Protein AF-A0A4Q3YEF0-F1 (afdb_monomer)

Solvent-accessible surface area (backbone atoms only — not comparable to full-atom values): 4744 Å² total; per-residue (Å²): 127,91,50,82,86,39,41,37,78,41,95,67,53,62,60,54,53,8,61,77,68,76,49,50,50,68,56,44,51,51,51,57,48,48,35,42,75,71,56,23,33,46,81,54,98,53,32,36,39,47,70,30,65,66,60,40,28,62,75,68,70,57,55,59,63,82,74,69,48,72,49,76,68,53,53,63,60,73,75,110

Foldseek 3Di:
DPDPPFKDFQPDDLCVVCVVVVHDSVVSVVVQVVCVVVQQWHDDPRMIGGRDPVVVCVVVVNDCVVVPDDDPVNVVVVVD

Mean predicted aligned error: 5.72 Å

Nearest PDB structures (foldseek):
  5e44-assembly1_A-2  TM=9.062E-01  e=4.018E-03  Aliivibrio fischeri
  7t8o-assembly1_A  TM=8.866E-01  e=6.076E-03  Listeria monocytogenes EGD-e
  7pza-assembly1_A  TM=7.253E-01  e=3.050E-03  Sinorhizobium meliloti 1021
  2h6b-assembly1_A  TM=7.282E-01  e=3.750E-03  Desulfitobacterium hafniense
  4qvg-assembly1_A  TM=6.491E-01  e=5.907E-02  Streptosporangium sibiricum

Radius of gyration: 15.13 Å; Cα contacts (8 Å, |Δi|>4): 77; chains: 1; bounding box: 41×26×32 Å

Structure (mmCIF, N/CA/C/O backbone):
data_AF-A0A4Q3YEF0-F1
#
_entry.id   AF-A0A4Q3YEF0-F1
#
loop_
_atom_site.group_PDB
_atom_site.id
_atom_site.type_symbol
_atom_site.label_atom_id
_atom_site.label_alt_id
_atom_site.label_comp_id
_atom_site.label_asym_id
_atom_site.label_entity_id
_atom_site.label_seq_id
_atom_site.pdbx_PDB_ins_code
_atom_site.Cartn_x
_atom_site.Cartn_y
_atom_site.Cartn_z
_atom_site.occupancy
_atom_site.B_iso_or_equiv
_atom_site.auth_seq_id
_atom_site.auth_comp_id
_atom_site.auth_asym_id
_atom_site.auth_atom_id
_atom_site.pdbx_PDB_model_num
ATOM 1 N N . GLY A 1 1 ? 9.401 -15.789 0.692 1.00 55.53 1 GLY A N 1
ATOM 2 C CA . GLY A 1 1 ? 8.025 -15.360 1.021 1.00 55.53 1 GLY A CA 1
ATOM 3 C C . GLY A 1 1 ? 7.036 -16.225 0.266 1.00 55.53 1 GLY A C 1
ATOM 4 O O . GLY A 1 1 ? 7.406 -16.743 -0.775 1.00 55.53 1 GLY A O 1
ATOM 5 N N . LEU A 1 2 ? 5.814 -16.396 0.774 1.00 68.44 2 LEU A N 1
ATOM 6 C CA . LEU A 1 2 ? 4.772 -17.266 0.190 1.00 68.44 2 LEU A CA 1
ATOM 7 C C . LEU A 1 2 ? 3.967 -16.591 -0.943 1.00 68.44 2 LEU A C 1
ATOM 9 O O . LEU A 1 2 ? 2.804 -16.916 -1.152 1.00 68.44 2 LEU A O 1
ATOM 13 N N . SER A 1 3 ? 4.557 -15.611 -1.631 1.00 76.19 3 SER A N 1
ATOM 14 C CA . SER A 1 3 ? 3.895 -14.907 -2.733 1.00 76.19 3 SER A CA 1
ATOM 15 C C . SER A 1 3 ? 4.134 -15.647 -4.044 1.00 76.19 3 SER A C 1
ATOM 17 O O . SER A 1 3 ? 5.267 -16.031 -4.330 1.00 76.19 3 SER A O 1
ATOM 19 N N . ASP A 1 4 ? 3.088 -15.796 -4.853 1.00 80.81 4 ASP A N 1
ATOM 20 C CA . ASP A 1 4 ? 3.174 -16.305 -6.231 1.00 80.81 4 ASP A CA 1
ATOM 21 C C . ASP A 1 4 ? 3.471 -15.187 -7.255 1.00 80.81 4 ASP A C 1
ATOM 23 O O . ASP A 1 4 ? 3.351 -15.381 -8.464 1.00 80.81 4 ASP A O 1
ATOM 27 N N . GLY A 1 5 ? 3.838 -13.995 -6.770 1.00 81.50 5 GLY A N 1
ATOM 28 C CA . GLY A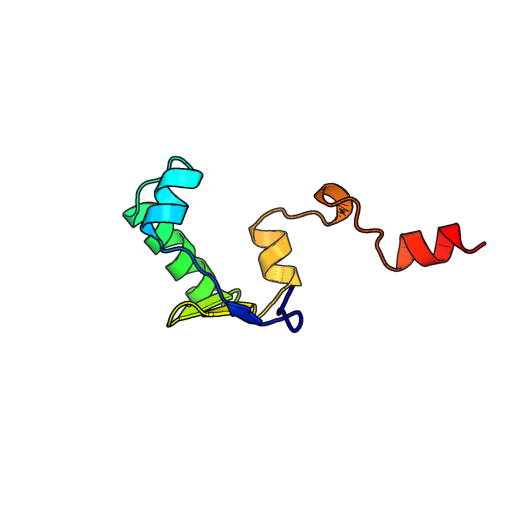 1 5 ? 4.070 -12.802 -7.582 1.00 81.50 5 GLY A CA 1
ATOM 29 C C . GLY A 1 5 ? 2.805 -11.994 -7.878 1.00 81.50 5 GLY A C 1
ATOM 30 O O . GLY A 1 5 ? 2.914 -10.880 -8.384 1.00 81.50 5 GLY A O 1
ATOM 31 N N . ARG A 1 6 ? 1.614 -12.501 -7.534 1.00 89.31 6 ARG A N 1
ATOM 32 C CA . ARG A 1 6 ? 0.342 -11.773 -7.678 1.00 89.31 6 ARG A CA 1
ATOM 33 C C . ARG A 1 6 ? -0.474 -11.725 -6.403 1.00 89.31 6 ARG A C 1
ATOM 35 O O . ARG A 1 6 ? -1.209 -10.767 -6.197 1.00 89.31 6 ARG A O 1
ATOM 42 N N . ARG A 1 7 ? -0.368 -12.726 -5.542 1.00 93.12 7 ARG A N 1
ATOM 43 C CA . ARG A 1 7 ? -1.140 -12.824 -4.312 1.00 93.12 7 ARG A CA 1
ATOM 44 C C . ARG A 1 7 ? -0.238 -13.100 -3.133 1.00 93.12 7 ARG A C 1
ATOM 46 O O . ARG A 1 7 ? 0.713 -13.872 -3.222 1.00 93.12 7 ARG A O 1
ATOM 53 N N . PHE A 1 8 ? -0.562 -12.483 -2.008 1.00 93.38 8 PHE A N 1
ATOM 54 C CA . PHE A 1 8 ? 0.124 -12.744 -0.752 1.00 93.38 8 PHE A CA 1
ATOM 55 C C . PHE A 1 8 ? -0.801 -12.512 0.438 1.00 93.38 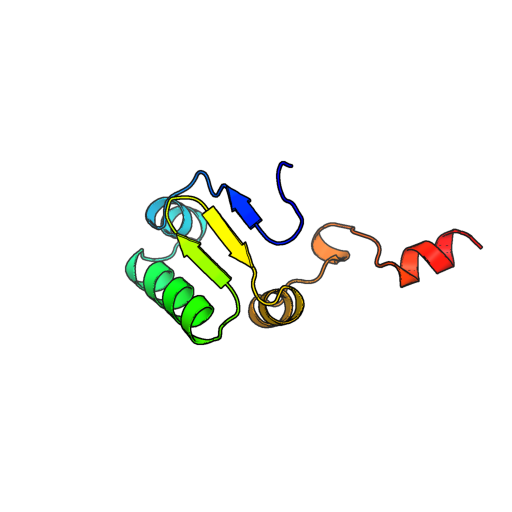8 PHE A C 1
ATOM 57 O O . PHE A 1 8 ? -1.728 -11.703 0.381 1.00 93.38 8 PHE A O 1
ATOM 64 N N . ALA A 1 9 ? -0.546 -13.229 1.530 1.00 92.44 9 ALA A N 1
ATOM 65 C CA . ALA A 1 9 ? -1.227 -12.984 2.792 1.00 92.44 9 ALA A CA 1
ATOM 66 C C . ALA A 1 9 ? -0.695 -11.691 3.428 1.00 92.44 9 ALA A C 1
ATOM 68 O O . ALA A 1 9 ? 0.512 -11.537 3.616 1.00 92.44 9 ALA A O 1
ATOM 69 N N . LEU A 1 10 ? -1.598 -10.780 3.781 1.00 91.00 10 LEU A N 1
ATOM 70 C CA . LEU A 1 10 ? -1.304 -9.562 4.524 1.00 91.00 10 LEU A CA 1
ATOM 71 C C . LEU A 1 10 ? -1.735 -9.767 5.977 1.00 91.00 10 LEU A C 1
ATOM 73 O O . LEU A 1 10 ? -2.918 -9.711 6.305 1.00 91.00 10 LEU A O 1
ATOM 77 N N . GLY A 1 11 ? -0.754 -10.026 6.841 1.00 90.44 11 GLY A N 1
ATOM 78 C CA . GLY A 1 11 ? -0.951 -10.300 8.270 1.00 90.44 11 GLY A CA 1
ATOM 79 C C . GLY A 1 11 ? -1.205 -9.065 9.138 1.00 90.44 11 GLY A C 1
ATOM 80 O O 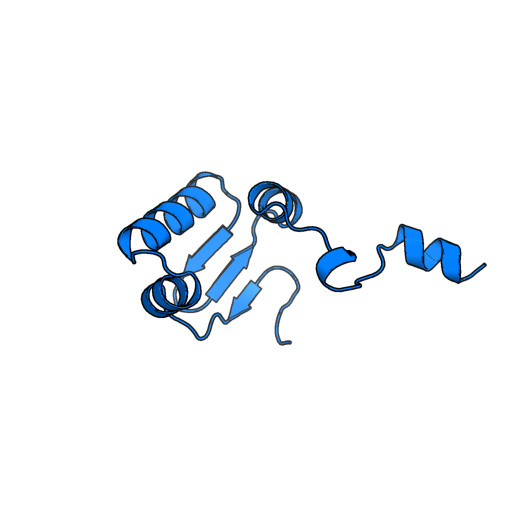. GLY A 1 11 ? -1.076 -9.162 10.351 1.00 90.44 11 GLY A O 1
ATOM 81 N N . ILE A 1 12 ? -1.522 -7.919 8.530 1.00 91.12 12 ILE A N 1
ATOM 82 C CA . ILE A 1 12 ? -1.788 -6.653 9.220 1.00 91.12 12 ILE A CA 1
ATOM 83 C C . ILE A 1 12 ? -3.103 -6.042 8.730 1.00 91.12 12 ILE A C 1
ATOM 85 O O . ILE A 1 12 ? -3.531 -6.252 7.592 1.00 91.12 12 ILE A O 1
ATOM 89 N N . THR A 1 13 ? -3.756 -5.290 9.604 1.00 91.94 13 THR A N 1
ATOM 90 C CA . THR A 1 13 ? -5.032 -4.619 9.357 1.00 91.94 13 THR A CA 1
ATOM 91 C C . THR A 1 13 ? -4.840 -3.237 8.727 1.00 91.94 13 THR A C 1
ATOM 93 O O . THR A 1 13 ? -3.737 -2.701 8.647 1.00 91.94 13 THR A O 1
ATOM 96 N N . GLN A 1 14 ? -5.940 -2.605 8.302 1.00 91.62 14 GLN A N 1
ATOM 97 C CA . GLN A 1 14 ? -5.902 -1.212 7.832 1.00 91.62 14 GLN A CA 1
ATOM 98 C C . GLN A 1 14 ? -5.508 -0.228 8.943 1.00 91.62 14 GLN A C 1
ATOM 100 O O . GLN A 1 14 ? -4.945 0.820 8.640 1.00 91.62 14 GLN A O 1
ATOM 105 N N . ALA A 1 15 ? -5.817 -0.551 10.205 1.00 94.19 15 ALA A N 1
ATOM 106 C CA . ALA A 1 15 ? -5.430 0.265 11.352 1.00 94.19 15 ALA A CA 1
ATOM 107 C C . ALA A 1 15 ? -3.913 0.204 11.573 1.00 94.19 15 ALA A C 1
ATOM 109 O O . ALA A 1 15 ? -3.291 1.247 11.734 1.00 94.19 15 ALA A O 1
ATOM 110 N N . ASP A 1 16 ? -3.318 -0.983 11.448 1.00 95.19 16 ASP A N 1
ATOM 111 C CA . ASP A 1 16 ? -1.864 -1.149 11.538 1.00 95.19 16 ASP A CA 1
ATOM 112 C C . ASP A 1 16 ? -1.152 -0.385 10.410 1.00 95.19 16 ASP A C 1
ATOM 114 O O . ASP A 1 16 ? -0.177 0.319 10.647 1.00 95.19 16 ASP A O 1
ATOM 118 N N . VAL A 1 17 ? -1.671 -0.450 9.174 1.00 93.94 17 VAL A N 1
ATOM 119 C CA . VAL A 1 17 ? -1.139 0.343 8.046 1.00 93.94 17 VAL A CA 1
ATOM 120 C C . VAL A 1 17 ? -1.232 1.845 8.330 1.00 93.94 17 VAL A C 1
ATOM 122 O O . VAL A 1 17 ? -0.301 2.587 8.027 1.00 93.94 17 VAL A O 1
ATOM 125 N N . ALA A 1 18 ? -2.343 2.305 8.909 1.00 96.56 18 ALA A N 1
ATOM 126 C CA . ALA A 1 18 ? -2.521 3.705 9.276 1.00 96.56 18 ALA A CA 1
ATOM 127 C C . ALA A 1 18 ? -1.480 4.145 10.316 1.00 96.56 18 ALA A C 1
ATOM 129 O O . ALA A 1 18 ? -0.826 5.166 10.122 1.00 96.56 18 ALA A O 1
ATOM 130 N N . GLU A 1 19 ? -1.270 3.343 11.359 1.00 97.50 19 GLU A N 1
ATOM 131 C CA . GLU A 1 19 ? -0.281 3.606 12.404 1.00 97.50 19 GLU A CA 1
ATOM 132 C C . GLU A 1 19 ? 1.151 3.643 11.852 1.00 97.50 19 GLU A C 1
ATOM 134 O O . GLU A 1 19 ? 1.856 4.633 12.048 1.00 97.50 19 GLU A O 1
ATOM 139 N N . ILE A 1 20 ? 1.554 2.624 11.083 1.00 96.44 20 ILE A N 1
ATOM 140 C CA . ILE A 1 20 ? 2.900 2.522 10.490 1.00 96.44 20 ILE A CA 1
ATOM 141 C C . ILE A 1 20 ? 3.194 3.712 9.567 1.00 96.44 20 ILE A C 1
ATOM 143 O O . ILE A 1 20 ? 4.313 4.223 9.543 1.00 96.44 20 ILE A O 1
ATOM 147 N N . CYS A 1 21 ? 2.199 4.161 8.800 1.00 94.56 21 CYS A N 1
ATOM 148 C CA . CYS A 1 21 ? 2.361 5.260 7.851 1.00 94.56 21 CYS A CA 1
ATOM 149 C C . CYS A 1 21 ? 2.094 6.651 8.452 1.00 94.56 21 CYS A C 1
ATOM 151 O O . CYS A 1 21 ? 2.210 7.639 7.728 1.00 94.56 21 CYS A O 1
ATOM 153 N N . GLY A 1 22 ? 1.704 6.760 9.728 1.00 96.56 22 GLY A N 1
ATOM 154 C CA . GLY A 1 22 ? 1.294 8.036 10.329 1.00 96.56 22 GLY A CA 1
ATOM 155 C C . GLY A 1 22 ? 0.051 8.653 9.666 1.00 96.56 22 GLY A C 1
ATOM 156 O O . GLY A 1 22 ? -0.090 9.874 9.600 1.00 96.56 22 GLY A O 1
ATOM 157 N N . LEU A 1 23 ? -0.838 7.812 9.132 1.00 96.81 23 LEU A N 1
ATOM 158 C CA . LEU A 1 23 ? -2.067 8.191 8.437 1.00 96.81 23 LEU A CA 1
ATOM 159 C C . LEU A 1 23 ? -3.294 7.896 9.303 1.00 96.81 23 LEU A C 1
ATOM 161 O O . LEU A 1 23 ? -3.242 7.167 10.286 1.00 96.81 23 LEU A O 1
ATOM 165 N N . THR A 1 24 ? -4.449 8.431 8.914 1.00 97.31 24 THR A N 1
ATOM 166 C CA . THR A 1 24 ? -5.722 8.030 9.528 1.00 97.31 24 THR A CA 1
ATOM 167 C C . THR A 1 24 ? -6.281 6.784 8.843 1.00 97.31 24 THR A C 1
ATOM 169 O O . THR A 1 24 ? -6.135 6.612 7.630 1.00 97.31 24 THR A O 1
ATOM 172 N N . THR A 1 25 ? -7.022 5.951 9.579 1.00 96.19 25 THR A N 1
ATOM 173 C CA . THR A 1 25 ? -7.694 4.762 9.018 1.00 96.19 25 THR A CA 1
ATOM 174 C C . THR A 1 25 ? -8.641 5.116 7.866 1.00 96.19 25 THR A C 1
ATOM 176 O O . THR A 1 25 ? -8.740 4.375 6.891 1.00 96.19 25 THR A O 1
ATOM 179 N N . VAL A 1 26 ? -9.299 6.283 7.919 1.00 96.75 26 VAL A N 1
ATOM 180 C CA . VAL A 1 26 ? -10.163 6.776 6.829 1.00 96.75 26 VAL A CA 1
ATOM 181 C C . VAL A 1 26 ? -9.351 7.101 5.571 1.00 96.75 26 VAL A C 1
ATOM 183 O O . VAL A 1 26 ? -9.814 6.835 4.459 1.00 96.75 26 VAL A O 1
ATOM 186 N N . HIS A 1 27 ? -8.140 7.648 5.720 1.00 96.31 27 HIS A N 1
ATOM 187 C CA . HIS A 1 27 ? -7.251 7.893 4.586 1.00 96.31 27 HIS A CA 1
ATOM 188 C C . HIS A 1 27 ? -6.783 6.575 3.959 1.00 96.31 27 HIS A C 1
ATOM 190 O O . HIS A 1 27 ? -6.893 6.408 2.746 1.00 96.31 27 HIS A O 1
ATOM 196 N N . VAL A 1 28 ? -6.361 5.606 4.777 1.00 96.06 28 VAL A N 1
ATOM 197 C CA . VAL A 1 28 ? -5.980 4.265 4.301 1.00 96.06 28 VAL A CA 1
ATOM 198 C C . VAL A 1 28 ? -7.135 3.594 3.559 1.00 96.06 28 VAL A C 1
ATOM 200 O O . VAL A 1 28 ? -6.950 3.098 2.449 1.00 96.06 28 VAL A O 1
ATOM 203 N N . ASN A 1 29 ? -8.349 3.647 4.112 1.00 95.38 29 ASN A N 1
ATOM 204 C CA . ASN A 1 29 ? -9.529 3.079 3.467 1.00 95.38 29 ASN A CA 1
ATOM 205 C C . ASN A 1 29 ? -9.804 3.716 2.095 1.00 95.38 29 ASN A C 1
ATOM 207 O O . ASN A 1 29 ? -10.088 3.007 1.128 1.00 95.38 29 ASN A O 1
ATOM 211 N N . ARG A 1 30 ? -9.659 5.045 1.991 1.00 96.81 30 ARG A N 1
ATOM 212 C CA . ARG A 1 30 ? -9.806 5.779 0.727 1.00 96.81 30 ARG A CA 1
ATOM 213 C C . ARG A 1 30 ? -8.776 5.332 -0.308 1.00 96.81 30 ARG A C 1
ATOM 215 O O . ARG A 1 30 ? -9.154 5.072 -1.445 1.00 96.81 30 ARG A O 1
ATOM 222 N N . VAL A 1 31 ? -7.509 5.201 0.081 1.00 95.94 31 VAL A N 1
ATOM 223 C CA . VAL A 1 31 ? -6.442 4.740 -0.821 1.00 95.94 31 VAL A CA 1
ATOM 224 C C . VAL A 1 31 ? -6.700 3.303 -1.276 1.00 95.94 31 VAL A C 1
ATOM 226 O O . VAL A 1 31 ? -6.692 3.034 -2.473 1.00 95.94 31 VAL A O 1
ATOM 229 N N . MET A 1 32 ? -7.024 2.384 -0.361 1.00 94.81 32 MET A N 1
ATOM 230 C CA . MET A 1 32 ? -7.347 0.992 -0.712 1.00 94.81 32 MET A CA 1
ATOM 231 C C . MET A 1 32 ? -8.592 0.872 -1.598 1.00 94.81 32 MET A C 1
ATOM 233 O O . MET A 1 32 ? -8.688 -0.035 -2.427 1.00 94.81 32 MET A O 1
ATOM 237 N N . ARG A 1 33 ? -9.569 1.768 -1.430 1.00 96.06 33 ARG A N 1
ATOM 238 C CA . ARG A 1 33 ? -10.720 1.873 -2.328 1.00 96.06 33 ARG A CA 1
ATOM 239 C C . ARG A 1 33 ? -10.294 2.329 -3.720 1.00 96.06 33 ARG A C 1
ATOM 241 O O . ARG A 1 33 ? -10.680 1.665 -4.675 1.00 96.06 33 ARG A O 1
ATOM 248 N N . GLN A 1 34 ? -9.480 3.377 -3.820 1.00 97.19 34 GLN A N 1
ATOM 249 C CA . GLN A 1 34 ? -8.998 3.885 -5.103 1.00 97.19 34 GLN A CA 1
ATOM 250 C C . GLN A 1 34 ? -8.194 2.823 -5.860 1.00 97.19 34 GLN A C 1
ATOM 252 O O . GLN A 1 34 ? -8.470 2.572 -7.022 1.00 97.19 34 GLN A O 1
ATOM 257 N N . LEU A 1 35 ? -7.281 2.113 -5.187 1.00 96.75 35 LEU A N 1
ATOM 258 C CA . LEU A 1 35 ? -6.502 1.031 -5.807 1.00 96.75 35 LEU A CA 1
ATOM 259 C C . LEU A 1 35 ? -7.380 -0.087 -6.389 1.00 96.75 35 LEU A C 1
ATOM 261 O O . LEU A 1 35 ? -7.021 -0.692 -7.397 1.00 96.75 35 LEU A O 1
ATOM 265 N N . ARG A 1 36 ? -8.528 -0.361 -5.761 1.00 96.44 36 ARG A N 1
ATOM 266 C CA . ARG A 1 36 ? -9.504 -1.332 -6.262 1.00 96.44 36 ARG A CA 1
ATOM 267 C C . ARG A 1 36 ? -10.309 -0.779 -7.437 1.00 96.44 36 ARG A C 1
ATOM 269 O O . ARG A 1 36 ? -10.561 -1.521 -8.377 1.00 96.44 36 ARG A O 1
ATOM 276 N N . GLU A 1 37 ? -10.741 0.477 -7.363 1.00 97.62 37 GLU A N 1
ATOM 277 C CA . GLU A 1 37 ? -11.492 1.152 -8.434 1.00 97.62 37 GLU A CA 1
ATOM 278 C C . GLU A 1 37 ? -10.636 1.338 -9.695 1.00 97.62 37 GLU A C 1
ATOM 280 O O . GLU A 1 37 ? -11.135 1.138 -10.798 1.00 97.62 37 GLU A O 1
ATOM 285 N N . ASP A 1 38 ? -9.339 1.594 -9.524 1.00 97.62 38 ASP A N 1
ATOM 286 C CA . ASP A 1 38 ? -8.349 1.692 -10.602 1.00 97.62 38 ASP A CA 1
ATOM 287 C C . ASP A 1 38 ? -7.953 0.314 -11.172 1.00 97.62 38 ASP A C 1
ATOM 289 O O . ASP A 1 38 ? -7.165 0.230 -12.109 1.00 97.62 38 ASP A O 1
ATOM 293 N N . GLY A 1 39 ? -8.462 -0.786 -10.599 1.00 97.19 39 GLY A N 1
ATOM 294 C CA . GLY A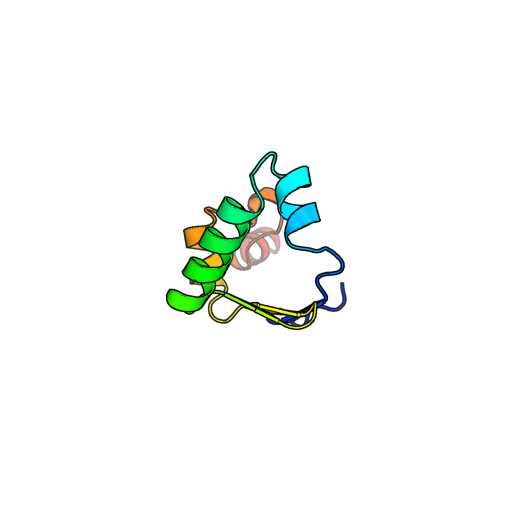 1 39 ? -8.141 -2.144 -11.041 1.00 97.19 39 GLY A CA 1
ATOM 295 C C . GLY A 1 39 ? -6.693 -2.565 -10.775 1.00 97.19 39 GLY A C 1
ATOM 296 O O . GLY A 1 39 ? -6.207 -3.479 -11.429 1.00 97.19 39 GLY A O 1
ATOM 297 N N . LEU A 1 40 ? -6.004 -1.928 -9.822 1.00 97.75 40 LEU A N 1
ATOM 298 C CA . LEU A 1 40 ? -4.589 -2.183 -9.527 1.00 97.75 40 LEU A CA 1
ATOM 299 C C . LEU A 1 40 ? -4.404 -3.282 -8.479 1.00 97.75 40 LEU A C 1
ATOM 301 O O . LEU A 1 40 ? -3.549 -4.159 -8.621 1.00 97.75 40 LEU A O 1
ATOM 305 N N . CYS A 1 41 ? -5.186 -3.223 -7.399 1.00 96.31 41 CYS A N 1
ATOM 306 C CA . CYS A 1 41 ? -4.996 -4.092 -6.243 1.00 96.31 41 CYS A CA 1
ATOM 307 C C . CYS A 1 41 ? -6.288 -4.285 -5.441 1.00 96.31 41 CYS A C 1
ATOM 309 O O . CYS A 1 41 ? -7.074 -3.354 -5.252 1.00 96.31 41 CYS A O 1
ATOM 311 N N . VAL A 1 42 ? -6.494 -5.497 -4.926 1.00 95.25 42 VAL A N 1
ATOM 312 C CA . VAL A 1 42 ? -7.651 -5.871 -4.112 1.00 95.25 42 VAL A CA 1
ATOM 313 C C . VAL A 1 42 ? -7.190 -6.411 -2.763 1.00 95.25 42 VAL A C 1
ATOM 315 O O . VAL A 1 42 ? -6.348 -7.299 -2.686 1.00 95.25 42 VAL A O 1
ATOM 318 N N . PHE A 1 43 ? -7.809 -5.910 -1.695 1.00 92.75 43 PHE A N 1
ATOM 319 C CA . PHE A 1 43 ? -7.617 -6.378 -0.324 1.00 92.75 43 PHE A CA 1
ATOM 320 C C . PHE A 1 43 ? -8.890 -7.103 0.127 1.00 92.75 43 PHE A C 1
ATOM 322 O O . PHE A 1 43 ? -9.955 -6.480 0.191 1.00 92.75 43 PHE A O 1
ATOM 329 N N . ARG A 1 44 ? -8.812 -8.404 0.432 1.00 88.38 44 ARG A N 1
ATOM 330 C CA . ARG A 1 44 ? -9.936 -9.185 0.984 1.00 88.38 44 ARG A CA 1
ATOM 331 C C . ARG A 1 44 ? -9.450 -10.279 1.923 1.00 88.38 44 ARG A C 1
ATOM 333 O O . ARG A 1 44 ? -8.546 -11.016 1.568 1.00 88.38 44 ARG A O 1
ATOM 340 N N . SER A 1 45 ? -10.100 -10.430 3.078 1.00 85.12 45 SER A N 1
ATOM 341 C CA . SER A 1 45 ? -9.879 -11.559 4.003 1.00 85.12 45 SER A CA 1
ATOM 342 C C . SER A 1 45 ? -8.398 -11.831 4.316 1.00 85.12 45 SER A C 1
ATOM 344 O O . SER A 1 45 ? -7.948 -12.970 4.237 1.00 85.12 45 SER A O 1
ATOM 346 N N . SER A 1 46 ? -7.626 -10.778 4.611 1.00 87.38 46 SER A N 1
ATOM 347 C CA . SER A 1 46 ? -6.172 -10.856 4.850 1.00 87.38 46 SER A CA 1
ATOM 348 C C . SER A 1 46 ? -5.345 -11.374 3.663 1.00 87.38 46 SER A C 1
ATOM 350 O O . SER A 1 46 ? -4.196 -11.770 3.832 1.00 87.38 46 SER A O 1
ATOM 352 N N . LEU A 1 47 ? -5.899 -11.346 2.452 1.00 91.56 47 LEU A N 1
ATOM 353 C CA . LEU A 1 47 ? -5.212 -11.612 1.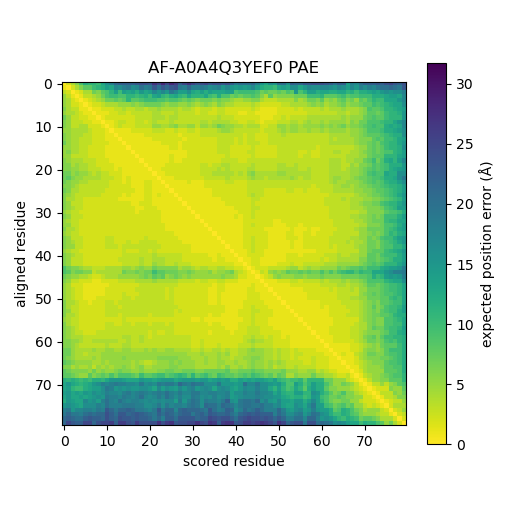195 1.00 91.56 47 LEU A CA 1
ATOM 354 C C . LEU A 1 47 ? -5.160 -10.331 0.360 1.00 91.56 47 LEU A C 1
ATOM 356 O O . LEU A 1 47 ? -6.154 -9.609 0.221 1.00 91.56 47 LEU A O 1
ATOM 360 N N . VAL A 1 48 ? -3.994 -10.075 -0.214 1.00 94.44 48 VAL A N 1
ATOM 361 C CA . VAL A 1 48 ? -3.785 -9.050 -1.230 1.00 94.44 48 VAL A CA 1
ATOM 362 C C . VAL A 1 48 ? -3.655 -9.733 -2.575 1.00 94.44 48 VAL A C 1
ATOM 364 O O . VAL A 1 48 ? -2.906 -10.697 -2.709 1.00 94.44 48 VAL A O 1
ATOM 367 N N . GLU A 1 49 ? -4.375 -9.219 -3.562 1.00 95.75 49 GLU A N 1
ATOM 368 C CA . GLU A 1 49 ? -4.261 -9.603 -4.961 1.00 95.75 49 GLU A CA 1
ATOM 369 C C . GLU A 1 49 ? -3.873 -8.380 -5.794 1.00 95.75 49 GLU A C 1
ATOM 371 O O . GLU A 1 49 ? -4.618 -7.405 -5.879 1.00 95.75 49 GLU A O 1
ATOM 376 N N . ILE A 1 50 ? -2.697 -8.450 -6.408 1.00 96.12 50 ILE A N 1
ATOM 377 C CA . ILE A 1 50 ? -2.161 -7.466 -7.340 1.00 96.12 50 ILE A CA 1
ATOM 378 C C . ILE A 1 50 ? -2.641 -7.851 -8.739 1.00 96.12 50 ILE A C 1
ATOM 380 O O . ILE A 1 50 ? -2.245 -8.882 -9.288 1.00 96.12 50 ILE A O 1
ATOM 384 N N . LEU A 1 51 ? -3.512 -7.018 -9.298 1.00 96.69 51 LEU A N 1
ATOM 385 C CA . LEU A 1 51 ? -4.116 -7.227 -10.611 1.00 96.69 51 LEU A CA 1
ATOM 386 C C . LEU A 1 51 ? -3.201 -6.710 -11.727 1.00 96.69 51 LEU A C 1
ATOM 388 O O . LEU A 1 51 ? -3.024 -7.388 -12.737 1.00 96.69 51 LEU A O 1
ATOM 392 N N . ASP A 1 52 ? -2.576 -5.552 -11.500 1.00 95.81 52 ASP A N 1
ATOM 393 C CA . ASP A 1 52 ? -1.595 -4.937 -12.394 1.00 95.81 52 ASP A CA 1
ATOM 394 C C . ASP A 1 52 ? -0.336 -4.530 -11.604 1.00 95.81 52 ASP A C 1
ATOM 396 O O . ASP A 1 52 ? -0.299 -3.452 -11.003 1.00 95.81 52 ASP A O 1
ATOM 400 N N . PRO A 1 53 ? 0.709 -5.382 -11.573 1.00 92.75 53 PRO A N 1
ATOM 401 C CA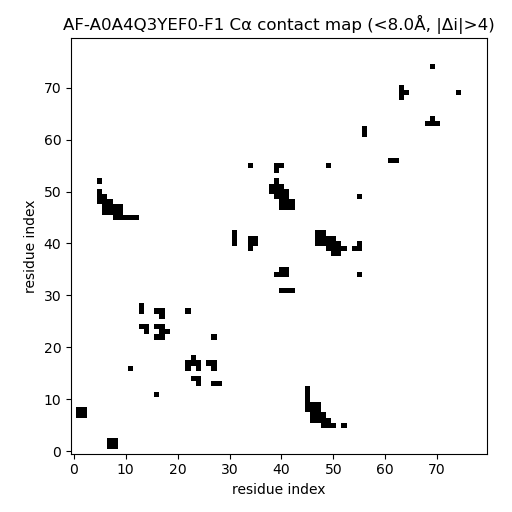 . PRO A 1 53 ? 1.950 -5.080 -10.862 1.00 92.75 53 PRO A CA 1
ATOM 402 C C . PRO A 1 53 ? 2.680 -3.842 -11.391 1.00 92.75 53 PRO A C 1
ATOM 404 O O . PRO A 1 53 ? 3.250 -3.092 -10.600 1.00 92.75 53 PRO A O 1
ATOM 407 N N . ALA A 1 54 ? 2.660 -3.615 -12.708 1.00 92.75 54 ALA A N 1
ATOM 408 C CA . ALA A 1 54 ? 3.352 -2.486 -13.320 1.00 92.75 54 ALA A CA 1
ATOM 409 C C . ALA A 1 54 ? 2.618 -1.174 -13.016 1.00 92.75 54 ALA A C 1
ATOM 411 O O . ALA A 1 54 ? 3.238 -0.207 -12.572 1.00 92.75 54 ALA A O 1
ATOM 412 N N . GLY A 1 55 ? 1.292 -1.162 -13.173 1.00 96.06 55 GLY A N 1
ATOM 413 C CA . GLY A 1 55 ? 0.454 -0.022 -12.810 1.00 96.06 55 GLY A CA 1
ATOM 414 C C . GLY A 1 55 ? 0.511 0.294 -11.315 1.00 96.06 55 GLY A C 1
ATOM 415 O O . GLY A 1 55 ? 0.629 1.460 -10.935 1.00 96.06 55 GLY A O 1
ATOM 416 N N . LEU A 1 56 ? 0.502 -0.729 -10.451 1.00 95.81 56 LEU A N 1
ATOM 417 C CA . LEU A 1 56 ? 0.619 -0.543 -9.003 1.00 95.81 56 LE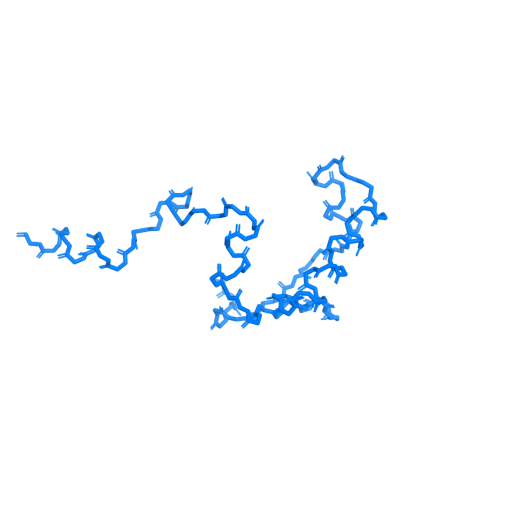U A CA 1
ATOM 418 C C . LEU A 1 56 ? 1.981 0.048 -8.616 1.00 95.81 56 LEU A C 1
ATOM 420 O O . LEU A 1 56 ? 2.026 0.975 -7.804 1.00 95.81 56 LEU A O 1
ATOM 424 N N . ALA A 1 57 ? 3.071 -0.440 -9.218 1.00 94.31 57 ALA A N 1
ATOM 425 C CA . ALA A 1 57 ? 4.407 0.109 -9.004 1.00 94.31 57 ALA A CA 1
ATOM 426 C C . ALA A 1 57 ? 4.484 1.576 -9.448 1.00 94.31 57 ALA A C 1
ATOM 428 O O . ALA A 1 57 ? 4.908 2.425 -8.668 1.00 94.31 57 ALA A O 1
ATOM 429 N N . ALA A 1 58 ? 3.979 1.905 -10.641 1.0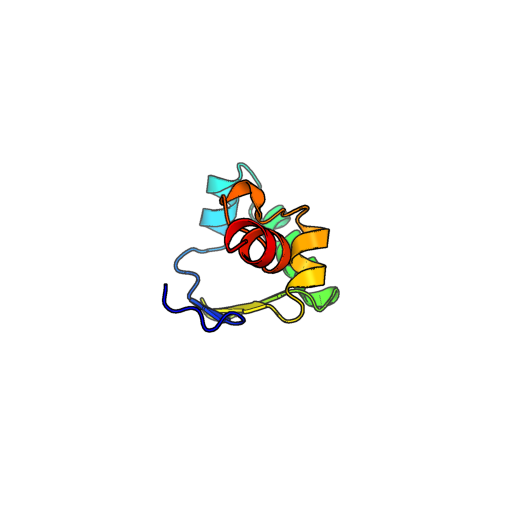0 95.62 58 ALA A N 1
ATOM 430 C CA . ALA A 1 58 ? 3.937 3.282 -11.128 1.00 95.62 58 ALA A CA 1
ATOM 431 C C . ALA A 1 58 ? 3.100 4.197 -10.215 1.00 95.62 58 ALA A C 1
ATOM 433 O O . ALA A 1 58 ? 3.522 5.305 -9.879 1.00 95.62 58 ALA A O 1
ATOM 434 N N . ARG A 1 59 ? 1.935 3.726 -9.747 1.00 96.12 59 ARG A N 1
ATOM 435 C CA . ARG A 1 59 ? 1.051 4.484 -8.846 1.00 96.12 59 ARG A CA 1
ATOM 436 C C . ARG A 1 59 ? 1.698 4.769 -7.493 1.00 96.12 59 ARG A C 1
ATOM 438 O O . ARG A 1 59 ? 1.487 5.853 -6.946 1.00 96.12 59 ARG A O 1
ATOM 445 N N . GLY A 1 60 ? 2.436 3.793 -6.969 1.00 93.88 60 GLY A N 1
ATOM 446 C CA . GLY A 1 60 ? 3.192 3.884 -5.722 1.00 93.88 60 GLY A CA 1
ATOM 447 C C . GLY A 1 60 ? 4.584 4.496 -5.874 1.00 93.88 60 GLY A C 1
ATOM 448 O O . GLY A 1 60 ? 5.287 4.588 -4.875 1.00 93.88 60 GLY A O 1
ATOM 449 N N . GLN A 1 61 ? 4.979 4.893 -7.092 1.00 94.88 61 GLN A N 1
ATOM 450 C CA . GLN A 1 61 ? 6.330 5.371 -7.416 1.00 94.88 61 GLN A CA 1
ATOM 451 C C . GLN A 1 61 ? 7.422 4.394 -6.948 1.00 94.88 61 GLN A C 1
ATOM 453 O O . GLN A 1 61 ? 8.497 4.795 -6.509 1.00 94.88 61 GLN A O 1
ATOM 458 N N . PHE A 1 62 ? 7.119 3.097 -6.999 1.00 93.31 62 PHE A N 1
ATOM 459 C CA . PHE A 1 62 ? 8.035 2.050 -6.585 1.00 93.31 62 PHE A CA 1
ATOM 460 C C . PHE A 1 62 ? 9.057 1.777 -7.688 1.00 93.31 62 PHE A C 1
ATOM 462 O O . PHE A 1 62 ? 8.687 1.428 -8.811 1.00 93.31 62 PHE A O 1
ATOM 469 N N . ASP A 1 63 ? 10.333 1.870 -7.327 1.00 90.44 63 ASP A N 1
ATOM 470 C CA . ASP A 1 63 ? 11.461 1.449 -8.150 1.00 90.44 63 ASP A CA 1
ATOM 471 C C . ASP A 1 63 ? 12.098 0.185 -7.536 1.00 90.44 63 ASP A C 1
ATOM 473 O O . ASP A 1 63 ? 12.509 0.226 -6.371 1.00 90.44 63 ASP A O 1
ATOM 477 N N . PRO A 1 64 ? 12.210 -0.940 -8.273 1.00 89.19 64 PRO A N 1
ATOM 478 C CA . PRO A 1 64 ? 12.883 -2.151 -7.796 1.00 89.19 64 PRO A CA 1
ATOM 479 C C . PRO A 1 64 ? 14.317 -1.932 -7.294 1.00 89.19 64 PRO A C 1
ATOM 481 O O . PRO A 1 64 ? 14.773 -2.682 -6.424 1.00 89.19 64 PRO A O 1
ATOM 484 N N . GLN A 1 65 ? 15.012 -0.898 -7.781 1.00 88.75 65 GLN A N 1
ATOM 485 C CA . GLN A 1 65 ? 16.354 -0.539 -7.323 1.00 88.75 65 GLN A CA 1
ATOM 486 C C . GLN A 1 65 ? 16.381 -0.144 -5.839 1.00 88.75 65 GLN A C 1
ATOM 488 O O . GLN A 1 65 ? 17.402 -0.346 -5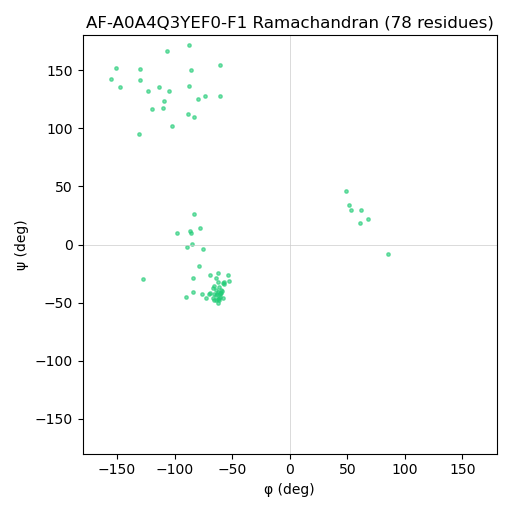.183 1.00 88.75 65 GLN A O 1
ATOM 493 N N . TYR A 1 66 ? 15.258 0.314 -5.265 1.00 88.88 66 TYR A N 1
ATOM 494 C CA . TYR A 1 66 ? 15.123 0.540 -3.817 1.00 88.88 66 TYR A CA 1
ATOM 495 C C . TYR A 1 66 ? 15.415 -0.725 -2.996 1.00 88.88 66 TYR A C 1
ATOM 497 O O . TYR A 1 66 ? 15.930 -0.647 -1.883 1.00 88.88 66 TYR A O 1
ATOM 505 N N . LEU A 1 67 ? 15.103 -1.899 -3.551 1.00 89.44 67 LEU A N 1
ATOM 506 C CA . LEU A 1 67 ? 15.365 -3.197 -2.930 1.00 89.44 67 LEU A CA 1
ATOM 507 C C . LEU A 1 67 ? 16.655 -3.854 -3.443 1.00 89.44 67 LEU A C 1
ATOM 509 O O . LEU A 1 67 ? 16.880 -5.029 -3.157 1.00 89.44 67 LEU A O 1
ATOM 513 N N . TYR A 1 68 ? 17.481 -3.130 -4.208 1.00 89.31 68 TYR A N 1
ATOM 514 C CA . TYR A 1 68 ? 18.666 -3.665 -4.890 1.00 89.31 68 TYR A CA 1
ATOM 515 C C . TYR A 1 68 ? 18.354 -4.893 -5.761 1.00 89.31 68 TYR A C 1
ATOM 517 O O . TYR A 1 68 ? 19.185 -5.785 -5.933 1.00 89.31 68 TYR A O 1
ATOM 525 N N . ILE A 1 69 ? 17.131 -4.966 -6.295 1.00 85.00 69 ILE A N 1
ATOM 526 C CA . ILE A 1 69 ? 16.736 -6.034 -7.207 1.00 85.00 69 ILE A CA 1
ATOM 527 C C . ILE A 1 69 ? 17.213 -5.634 -8.594 1.00 85.00 69 ILE A C 1
ATOM 529 O O . ILE A 1 69 ? 16.654 -4.728 -9.207 1.00 85.00 69 ILE A O 1
ATOM 533 N N . GLU A 1 70 ? 18.223 -6.340 -9.094 1.00 79.69 70 GLU A N 1
ATOM 534 C CA . GLU A 1 70 ? 18.676 -6.169 -10.469 1.00 79.69 70 GLU A CA 1
ATOM 535 C C . GLU A 1 70 ? 17.537 -6.499 -11.436 1.00 79.69 70 GLU A C 1
ATOM 537 O O . GLU A 1 70 ? 16.918 -7.576 -11.401 1.00 79.69 70 GLU A O 1
ATOM 542 N N . THR A 1 71 ? 17.275 -5.565 -12.339 1.00 76.88 71 THR A N 1
ATOM 543 C CA . THR A 1 71 ? 16.384 -5.794 -13.464 1.00 76.88 71 THR A CA 1
ATOM 544 C C . THR A 1 71 ? 16.940 -6.927 -14.334 1.00 76.88 71 THR A C 1
ATOM 546 O O . THR A 1 71 ? 18.150 -7.172 -14.384 1.00 76.88 71 THR A O 1
ATOM 549 N N . PRO A 1 72 ? 16.084 -7.645 -15.082 1.00 71.31 72 PRO A N 1
ATOM 550 C CA . PRO A 1 72 ? 16.556 -8.648 -16.034 1.00 71.31 72 PRO A CA 1
ATOM 551 C C . PRO A 1 72 ? 17.604 -8.106 -17.023 1.00 71.31 72 PRO A C 1
ATOM 553 O O . PRO A 1 72 ? 18.491 -8.854 -17.425 1.00 71.31 72 PRO A O 1
ATOM 556 N N . ALA A 1 73 ? 17.519 -6.819 -17.377 1.00 70.31 73 ALA A N 1
ATOM 557 C CA . ALA A 1 73 ? 18.481 -6.142 -18.240 1.00 70.31 73 ALA A CA 1
ATOM 558 C C . ALA A 1 73 ? 19.846 -5.940 -17.557 1.00 70.31 73 ALA A C 1
ATOM 560 O O . ALA A 1 73 ? 20.877 -6.213 -18.169 1.00 70.31 73 ALA A O 1
ATOM 561 N N . GLU A 1 74 ? 19.862 -5.535 -16.285 1.00 75.38 74 GLU A N 1
ATOM 562 C CA . GLU A 1 74 ? 21.095 -5.384 -15.497 1.00 75.38 74 GLU A CA 1
ATOM 563 C C . GLU A 1 74 ? 21.781 -6.743 -15.270 1.00 75.38 74 GLU A C 1
ATOM 565 O O . GLU A 1 74 ? 22.979 -6.872 -15.522 1.00 75.38 74 GLU A O 1
ATOM 570 N N . ARG A 1 75 ? 21.013 -7.796 -14.946 1.00 67.50 75 ARG A N 1
ATOM 571 C CA . ARG A 1 75 ? 21.535 -9.174 -14.815 1.00 67.50 75 ARG A CA 1
ATOM 572 C C . ARG A 1 75 ? 22.185 -9.692 -16.095 1.00 67.50 75 ARG A C 1
ATOM 574 O O . ARG A 1 75 ? 23.210 -10.367 -16.045 1.00 67.50 75 ARG A O 1
ATOM 581 N N . ALA A 1 76 ? 21.589 -9.388 -17.249 1.00 69.38 76 ALA A N 1
ATOM 582 C CA . ALA A 1 76 ? 22.129 -9.785 -18.547 1.00 69.38 76 ALA A CA 1
ATOM 583 C C . ALA A 1 76 ? 23.432 -9.042 -18.899 1.00 69.38 76 ALA A C 1
ATOM 585 O O . ALA A 1 76 ? 24.249 -9.578 -19.645 1.00 69.38 76 ALA A O 1
ATOM 586 N N . SER A 1 77 ? 23.641 -7.836 -18.357 1.00 63.94 77 SER A N 1
ATOM 587 C CA . SER A 1 77 ? 24.868 -7.056 -18.556 1.00 63.94 77 SER A CA 1
ATOM 588 C C . SER A 1 77 ? 26.000 -7.449 -17.605 1.00 63.94 77 SER A C 1
ATOM 590 O O . SER A 1 77 ? 27.156 -7.290 -17.979 1.00 63.94 77 SER A O 1
ATOM 592 N N . ALA A 1 78 ? 25.695 -7.944 -16.402 1.00 61.31 78 ALA A N 1
ATOM 593 C CA . ALA A 1 78 ? 26.696 -8.387 -15.424 1.00 61.31 78 ALA A CA 1
ATOM 594 C C . ALA A 1 78 ? 27.270 -9.789 -15.719 1.00 61.31 78 ALA A C 1
ATOM 596 O O . ALA A 1 78 ? 28.330 -10.146 -15.215 1.00 61.31 78 ALA A O 1
ATOM 597 N N . ALA A 1 79 ? 26.580 -10.589 -16.539 1.00 59.69 79 ALA A N 1
ATOM 598 C CA . ALA A 1 79 ? 27.014 -11.925 -16.958 1.00 59.69 79 ALA A CA 1
ATOM 599 C C . ALA A 1 79 ? 27.950 -11.925 -18.191 1.00 59.69 79 ALA A C 1
ATOM 601 O O . ALA A 1 79 ? 28.192 -12.986 -18.771 1.00 59.69 79 ALA A O 1
ATOM 602 N N . LYS A 1 80 ? 28.434 -10.751 -18.615 1.00 50.12 80 LYS A N 1
ATOM 603 C CA . LYS A 1 80 ? 29.298 -10.544 -19.783 1.00 50.12 80 LYS A CA 1
ATOM 604 C C . LYS A 1 80 ? 30.644 -9.975 -19.355 1.00 50.12 80 LYS A C 1
ATOM 606 O O . LYS A 1 80 ? 31.652 -10.396 -19.962 1.00 50.12 80 LYS A O 1
#

pLDDT: mean 88.98, std 11.02, range [50.12, 97.75]

Secondary structure (DSSP, 8-state):
----SSEEE--S-HHHHHHHHT--HHHHHHHHHHHHHTTSEEEETTEEEES-HHHHHHHTT--GGGGT---HHHHHHHT-

Sequence (80 aa):
GLSDGRRFALGITQADVAEICGLTTVHVNRVMRQLREDGLCVFRSSLVEILDPAGLAARGQFDPQYLYIETPAERASAAK